Protein AF-A0A7V5BFB1-F1 (afdb_monomer_lite)

Secondary structure (DSSP, 8-state):
-HHHHHHHHHHHHHHHHHHHHHHHHHHHHTT--HHHHHHHHHHHHHHHHHHHHHHHHHHHH-GGGTHHHHHHHHHHHHHHHHHHHS--SPPGGGHHHHHHTT--HHHHHHHHHHHHHHHHHHHHHHHHHHHHHHHHHT-

Foldseek 3Di:
DVVCCVVCVVVVVVVVVVVQVVVCVVVVVVVDNVSNVVVVVVCVVVVVVCVVVVVVVCCVVVVVVCVVVVVVVVLVVLLVVLLVPFFLDDDPVCPVVCVVVVPHSNNSSNVRSNVVSVVVVVVVVVVVVVVVVVVVVVD

Structure (mmCIF, N/CA/C/O backbone):
data_AF-A0A7V5BFB1-F1
#
_entry.id   AF-A0A7V5BFB1-F1
#
loop_
_atom_site.group_PDB
_atom_site.id
_atom_site.type_symbol
_atom_site.label_atom_id
_atom_site.label_alt_id
_atom_site.label_comp_id
_atom_site.label_asym_id
_atom_site.label_entity_id
_atom_site.label_seq_id
_atom_site.pdbx_PDB_ins_code
_atom_site.Cartn_x
_atom_site.Cartn_y
_atom_site.Cartn_z
_atom_site.occupancy
_atom_site.B_iso_or_equiv
_atom_site.auth_seq_id
_atom_site.auth_comp_id
_atom_site.auth_asym_id
_atom_site.auth_atom_id
_atom_site.pdbx_PDB_model_num
ATOM 1 N N . MET A 1 1 ? -18.841 18.401 -1.373 1.00 68.31 1 MET A N 1
ATOM 2 C CA . MET A 1 1 ? -17.778 17.418 -1.696 1.00 68.31 1 MET A CA 1
ATOM 3 C C . MET A 1 1 ? -17.387 16.548 -0.497 1.00 68.31 1 MET A C 1
ATOM 5 O O . MET A 1 1 ? -17.405 15.334 -0.633 1.00 68.31 1 MET A O 1
ATOM 9 N N . TYR A 1 2 ? -17.136 17.124 0.686 1.00 75.69 2 TYR A N 1
ATOM 10 C CA . TYR A 1 2 ? -16.788 16.378 1.912 1.00 75.69 2 TYR A CA 1
ATOM 11 C C . TYR A 1 2 ? -17.759 15.229 2.262 1.00 75.69 2 TYR A C 1
ATOM 13 O O . TYR A 1 2 ? -17.345 14.080 2.369 1.00 75.69 2 TYR A O 1
ATOM 21 N N . ASN A 1 3 ? -19.069 15.497 2.306 1.00 84.12 3 ASN A N 1
ATOM 22 C CA . ASN A 1 3 ? -20.078 14.471 2.622 1.00 84.12 3 ASN A CA 1
ATOM 23 C C . ASN A 1 3 ? -20.179 13.342 1.578 1.00 84.12 3 ASN A C 1
ATOM 25 O O . ASN A 1 3 ? -20.609 12.239 1.904 1.00 84.12 3 ASN A O 1
ATOM 29 N N . PHE A 1 4 ? -19.790 13.604 0.327 1.00 87.12 4 PHE A N 1
ATOM 30 C CA . PHE A 1 4 ? -19.746 12.582 -0.719 1.00 87.12 4 PHE A CA 1
ATOM 31 C C . PHE A 1 4 ? -18.557 11.643 -0.504 1.00 87.12 4 PHE A C 1
ATOM 33 O O . PHE A 1 4 ? -18.732 10.428 -0.522 1.00 87.12 4 PHE A O 1
ATOM 40 N N . LEU A 1 5 ? -17.374 12.200 -0.225 1.00 80.69 5 LEU A N 1
ATOM 41 C CA . LEU A 1 5 ? -16.170 11.421 0.068 1.00 80.69 5 LEU A CA 1
ATOM 42 C C . LEU A 1 5 ? -16.282 10.654 1.391 1.00 80.69 5 LEU A C 1
ATOM 44 O O . LEU A 1 5 ? -15.788 9.541 1.476 1.00 80.69 5 LEU A O 1
ATOM 48 N N . LEU A 1 6 ? -16.996 11.170 2.394 1.00 78.81 6 LEU A N 1
ATOM 49 C CA . LEU A 1 6 ? -17.267 10.406 3.617 1.00 78.81 6 LEU A CA 1
ATOM 50 C C . LEU A 1 6 ? -18.158 9.181 3.368 1.00 78.81 6 LEU A C 1
ATOM 52 O O . LEU A 1 6 ? -17.919 8.126 3.941 1.00 78.81 6 LEU A O 1
ATOM 56 N N . LYS A 1 7 ? -19.177 9.301 2.507 1.00 86.50 7 LYS A N 1
ATOM 57 C CA . LYS A 1 7 ? -20.123 8.203 2.235 1.00 86.50 7 LYS A CA 1
ATOM 58 C C . LYS A 1 7 ? -19.646 7.227 1.160 1.00 86.50 7 LYS A C 1
ATOM 60 O O . LYS A 1 7 ? -20.073 6.081 1.151 1.00 86.50 7 LYS A O 1
ATOM 65 N N . ARG A 1 8 ? -18.829 7.689 0.211 1.00 88.62 8 ARG A N 1
ATOM 66 C CA . ARG A 1 8 ? -18.408 6.922 -0.976 1.00 88.62 8 ARG A CA 1
ATOM 67 C C . ARG A 1 8 ? -16.896 6.903 -1.180 1.00 88.62 8 ARG A C 1
ATOM 69 O O . ARG A 1 8 ? -16.435 6.498 -2.241 1.00 88.62 8 ARG A O 1
ATOM 76 N N . GLY A 1 9 ? -16.119 7.323 -0.185 1.00 81.56 9 GLY A N 1
ATOM 77 C CA . GLY A 1 9 ? -14.664 7.447 -0.286 1.00 81.56 9 GLY A CA 1
ATOM 78 C C . GLY A 1 9 ? -13.982 6.144 -0.675 1.00 81.56 9 GLY A C 1
ATOM 79 O O . GLY A 1 9 ? -13.101 6.161 -1.524 1.00 81.56 9 GLY A O 1
ATOM 80 N N . GLN A 1 10 ? -14.450 5.012 -0.145 1.00 79.88 10 GLN A N 1
ATOM 81 C CA . GLN A 1 10 ? -13.915 3.694 -0.489 1.00 79.88 10 GLN A CA 1
ATOM 82 C C . GLN A 1 10 ? -14.150 3.330 -1.964 1.00 79.88 10 GLN A C 1
ATOM 84 O O . GLN A 1 10 ? -13.229 2.864 -2.629 1.00 79.88 10 GLN A O 1
ATOM 89 N N . LEU A 1 11 ? -15.344 3.605 -2.503 1.00 82.00 11 LEU A N 1
ATOM 90 C CA . LEU A 1 11 ? -15.643 3.395 -3.925 1.00 82.00 11 LEU A CA 1
ATOM 91 C C . LEU A 1 11 ? -14.792 4.314 -4.810 1.00 82.00 11 LEU A C 1
ATOM 93 O O . LEU A 1 11 ? -14.256 3.872 -5.820 1.00 82.00 11 LEU A O 1
ATOM 97 N N . VAL A 1 12 ? -14.643 5.585 -4.424 1.00 85.44 12 VAL A N 1
ATOM 98 C CA . VAL A 1 12 ? -13.802 6.546 -5.153 1.00 85.44 12 VAL A CA 1
ATOM 99 C C . VAL A 1 12 ? -12.341 6.094 -5.150 1.00 85.44 12 VAL A C 1
ATOM 101 O O . VAL A 1 12 ? -11.718 6.080 -6.205 1.00 85.44 12 VAL A O 1
ATOM 104 N N . ALA A 1 13 ? -11.811 5.670 -4.001 1.00 82.94 13 ALA A N 1
ATOM 105 C CA . ALA A 1 13 ? -10.449 5.155 -3.886 1.00 82.94 13 ALA A CA 1
ATOM 106 C C . ALA A 1 13 ? -10.238 3.907 -4.756 1.00 82.94 13 ALA A C 1
ATOM 108 O O . ALA A 1 13 ? -9.241 3.826 -5.471 1.00 82.94 13 ALA A O 1
ATOM 109 N N . PHE A 1 14 ? -11.198 2.977 -4.754 1.00 83.94 14 PHE A N 1
ATOM 110 C CA . PHE A 1 14 ? -11.157 1.789 -5.604 1.00 83.94 14 PHE A CA 1
ATOM 111 C C . PHE A 1 14 ? -11.139 2.146 -7.095 1.00 83.94 14 PHE A C 1
ATOM 113 O O . PHE A 1 14 ? -10.283 1.660 -7.829 1.00 83.94 14 PHE A O 1
ATOM 120 N N . LEU A 1 15 ? -12.037 3.030 -7.544 1.00 89.81 15 LEU A N 1
ATOM 121 C CA . LEU A 1 15 ? -12.116 3.438 -8.950 1.00 89.81 15 LEU A CA 1
ATOM 122 C C . LEU A 1 15 ? -10.861 4.186 -9.407 1.00 89.81 15 LEU A C 1
ATOM 124 O O . LEU A 1 15 ? -10.335 3.899 -10.478 1.00 89.81 15 LEU A O 1
ATOM 128 N N . VAL A 1 16 ? -10.356 5.114 -8.591 1.00 89.75 16 VAL A N 1
ATOM 129 C CA . VAL A 1 16 ? -9.110 5.836 -8.886 1.00 89.75 16 VAL A CA 1
ATOM 130 C C . VAL A 1 16 ? -7.937 4.860 -8.966 1.00 89.75 16 VAL A C 1
ATOM 132 O O . VAL A 1 16 ? -7.165 4.923 -9.919 1.00 89.75 16 VAL A O 1
ATOM 135 N N . GLY A 1 17 ? -7.838 3.921 -8.021 1.00 87.75 17 GLY A N 1
ATOM 136 C CA . GLY A 1 17 ? -6.822 2.870 -8.044 1.00 87.75 17 GLY A CA 1
ATOM 137 C C . GLY A 1 17 ? -6.895 2.021 -9.313 1.00 87.75 17 GLY A C 1
ATOM 138 O O . GLY A 1 17 ? -5.892 1.874 -10.004 1.00 87.75 17 GLY A O 1
ATOM 139 N N . ALA A 1 18 ? -8.089 1.542 -9.675 1.00 88.50 18 ALA A N 1
ATOM 140 C CA . ALA A 1 18 ? -8.301 0.747 -10.882 1.00 88.50 18 ALA A CA 1
ATOM 141 C C . ALA A 1 18 ? -7.886 1.501 -12.157 1.00 88.50 18 ALA A C 1
ATOM 143 O O . ALA A 1 18 ? -7.195 0.940 -13.005 1.00 88.50 18 ALA A O 1
ATOM 144 N N . ILE A 1 19 ? -8.244 2.784 -12.275 1.00 93.12 19 ILE A N 1
ATOM 145 C CA . ILE A 1 19 ? -7.863 3.621 -13.423 1.00 93.12 19 ILE A CA 1
ATOM 146 C C . ILE A 1 19 ? -6.341 3.781 -13.506 1.00 93.12 19 ILE A C 1
ATOM 148 O O . ILE A 1 19 ? -5.774 3.620 -14.585 1.00 93.12 19 ILE A O 1
ATOM 152 N N . ILE A 1 20 ? -5.670 4.058 -12.383 1.00 91.06 20 ILE A N 1
ATOM 153 C CA . ILE A 1 20 ? -4.205 4.194 -12.341 1.00 91.06 20 ILE A CA 1
ATOM 154 C C . ILE A 1 20 ? -3.532 2.880 -12.753 1.00 91.06 20 ILE A C 1
ATOM 156 O O . ILE A 1 20 ? -2.593 2.903 -13.549 1.00 91.06 20 ILE A O 1
ATOM 160 N N . SER A 1 21 ? -4.022 1.735 -12.268 1.00 88.94 21 SER A N 1
ATOM 161 C CA . SER A 1 21 ? -3.496 0.419 -12.643 1.00 88.94 21 SER A CA 1
ATOM 162 C C . SER A 1 21 ? -3.671 0.129 -14.134 1.00 88.94 21 SER A C 1
ATOM 164 O O . SER A 1 21 ? -2.721 -0.307 -14.780 1.00 88.94 21 SER A O 1
ATOM 166 N N . ILE A 1 22 ? -4.846 0.419 -14.704 1.00 92.44 22 ILE A N 1
ATOM 167 C CA . ILE A 1 22 ? -5.100 0.250 -16.143 1.00 92.44 22 ILE A CA 1
ATOM 168 C C . ILE A 1 22 ? -4.162 1.144 -16.961 1.00 92.44 22 ILE A C 1
ATOM 170 O O . ILE A 1 22 ? -3.534 0.669 -17.907 1.00 92.44 22 ILE A O 1
ATOM 174 N N . ALA A 1 23 ? -4.025 2.417 -16.580 1.00 90.94 23 ALA A N 1
ATOM 175 C CA . ALA A 1 23 ? -3.131 3.356 -17.252 1.00 90.94 23 ALA A CA 1
ATOM 176 C C . ALA A 1 23 ? -1.669 2.892 -17.191 1.00 90.94 23 ALA A C 1
ATOM 178 O O . ALA A 1 23 ? -0.963 2.945 -18.197 1.00 90.94 23 ALA A O 1
ATOM 179 N N . HIS A 1 24 ? -1.224 2.380 -16.040 1.00 90.62 24 HIS A N 1
ATOM 180 C CA . HIS A 1 24 ? 0.118 1.830 -15.899 1.00 90.62 24 HIS A CA 1
ATOM 181 C C . HIS A 1 24 ? 0.354 0.641 -16.832 1.00 90.62 24 HIS A C 1
ATOM 183 O O . HIS A 1 24 ? 1.358 0.635 -17.538 1.00 90.62 24 HIS A O 1
ATOM 189 N N . VAL A 1 25 ? -0.568 -0.326 -16.884 1.00 90.25 25 VAL A N 1
ATOM 190 C CA . VAL A 1 25 ? -0.442 -1.485 -17.781 1.00 90.25 25 VAL A CA 1
ATOM 191 C C . VAL A 1 25 ? -0.406 -1.037 -19.242 1.00 90.25 25 VAL A C 1
ATOM 193 O O . VAL A 1 25 ? 0.476 -1.459 -19.984 1.00 90.25 25 VAL A O 1
ATOM 196 N N . ALA A 1 26 ? -1.297 -0.129 -19.649 1.00 92.31 26 ALA A N 1
ATOM 197 C CA . ALA A 1 26 ? -1.336 0.381 -21.018 1.00 92.31 26 ALA A CA 1
ATOM 198 C C . ALA A 1 26 ? -0.030 1.091 -21.423 1.00 92.31 26 ALA A C 1
ATOM 200 O O . ALA A 1 26 ? 0.467 0.895 -22.531 1.00 92.31 26 ALA A O 1
ATOM 201 N N . LEU A 1 27 ? 0.557 1.896 -20.535 1.00 91.62 27 LEU A N 1
ATOM 202 C CA . LEU A 1 27 ? 1.828 2.578 -20.798 1.00 91.62 27 LEU A CA 1
ATOM 203 C C . LEU A 1 27 ? 3.025 1.617 -20.759 1.00 91.62 27 LEU A C 1
ATOM 205 O O . LEU A 1 27 ? 3.913 1.723 -21.605 1.00 91.62 27 LEU A O 1
ATOM 209 N N . ALA A 1 28 ? 3.015 0.632 -19.858 1.00 89.00 28 ALA A N 1
ATOM 210 C CA . ALA A 1 28 ? 4.044 -0.401 -19.777 1.00 89.00 28 ALA A CA 1
ATOM 211 C C . ALA A 1 28 ? 4.069 -1.283 -21.034 1.00 89.00 28 ALA A C 1
ATOM 213 O O . ALA A 1 28 ? 5.144 -1.606 -21.533 1.00 89.00 28 ALA A O 1
ATOM 214 N N . MET A 1 29 ? 2.902 -1.599 -21.609 1.00 89.06 29 MET A N 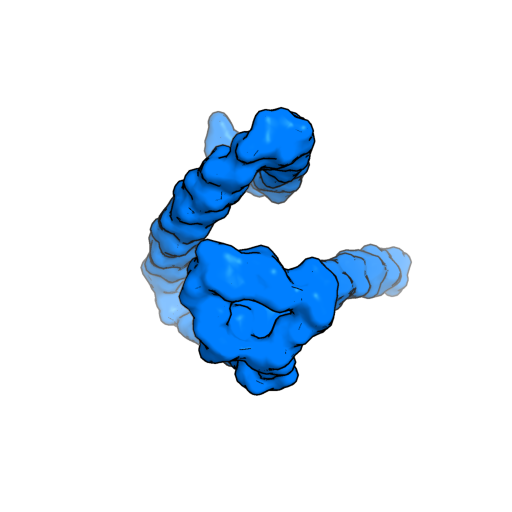1
ATOM 215 C CA . MET A 1 29 ? 2.805 -2.299 -22.898 1.00 89.06 29 MET A CA 1
ATOM 216 C C . MET A 1 29 ? 3.435 -1.507 -24.056 1.00 89.06 29 MET A C 1
ATOM 218 O O . MET A 1 29 ? 3.858 -2.105 -25.040 1.00 89.06 29 MET A O 1
ATOM 222 N N . ASN A 1 30 ? 3.551 -0.182 -23.923 1.00 89.50 30 ASN A N 1
ATOM 223 C CA . ASN A 1 30 ? 4.250 0.698 -24.864 1.00 89.50 30 ASN A CA 1
ATOM 224 C C . ASN A 1 30 ? 5.721 0.954 -24.469 1.00 89.50 30 ASN A C 1
ATOM 226 O O . ASN A 1 30 ? 6.362 1.848 -25.017 1.00 89.50 30 ASN A O 1
ATOM 230 N N . GLY A 1 31 ? 6.262 0.199 -23.506 1.00 84.06 31 GLY A N 1
ATOM 231 C CA . GLY A 1 31 ? 7.648 0.305 -23.042 1.00 84.06 31 GLY A CA 1
ATOM 232 C C . GLY A 1 31 ? 7.915 1.428 -22.036 1.00 84.06 31 GLY A C 1
ATOM 233 O O . GLY A 1 31 ? 9.072 1.651 -21.685 1.00 84.06 31 GLY A O 1
ATOM 234 N N . ASN A 1 32 ? 6.883 2.127 -21.550 1.00 84.81 32 ASN A N 1
ATOM 235 C CA . ASN A 1 32 ? 7.024 3.190 -20.554 1.00 84.81 32 ASN A CA 1
ATOM 236 C C . ASN A 1 32 ? 6.663 2.685 -19.148 1.00 84.81 32 ASN A C 1
ATOM 238 O O . ASN A 1 32 ? 5.492 2.591 -18.777 1.00 84.81 32 ASN A O 1
ATOM 242 N N . TYR A 1 33 ? 7.691 2.385 -18.357 1.00 82.56 33 TYR A N 1
ATOM 243 C CA . TYR A 1 33 ? 7.554 1.880 -16.987 1.00 82.56 33 TYR A CA 1
ATOM 244 C C . TYR A 1 33 ? 7.593 2.993 -15.927 1.00 82.56 33 TYR A C 1
ATOM 246 O O . TYR A 1 33 ? 7.115 2.799 -14.805 1.00 82.56 33 TYR A O 1
ATOM 254 N N . ASP A 1 34 ? 8.091 4.177 -16.290 1.00 87.31 34 ASP A N 1
ATOM 255 C CA . ASP A 1 34 ? 8.341 5.286 -15.364 1.00 87.31 34 ASP A CA 1
ATOM 256 C C . ASP A 1 34 ? 7.052 5.863 -14.784 1.00 87.31 34 ASP A C 1
ATOM 258 O O . ASP A 1 34 ? 7.032 6.297 -13.633 1.00 87.31 34 ASP A O 1
ATOM 262 N N . PHE A 1 35 ? 5.949 5.813 -15.537 1.00 88.31 35 PHE A N 1
ATOM 263 C CA . PHE A 1 35 ? 4.649 6.267 -15.045 1.00 88.31 35 PHE A CA 1
ATOM 264 C C . PHE A 1 35 ? 4.223 5.524 -13.774 1.00 88.31 35 PHE A C 1
ATOM 266 O O . PHE A 1 35 ? 3.808 6.150 -12.799 1.00 88.31 35 PHE A O 1
ATOM 273 N N . GLY A 1 36 ? 4.348 4.193 -13.756 1.00 85.44 36 GLY A N 1
ATOM 274 C CA . GLY A 1 36 ? 3.955 3.392 -12.593 1.00 85.44 36 GLY A CA 1
ATOM 275 C C . GLY A 1 36 ? 4.810 3.699 -11.375 1.00 85.44 36 GLY A C 1
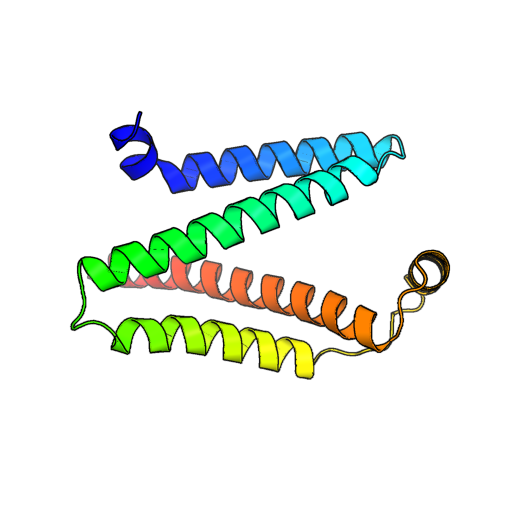ATOM 276 O O . GLY A 1 36 ? 4.291 3.830 -10.265 1.00 85.44 36 GLY A O 1
ATOM 277 N N . LEU A 1 37 ? 6.112 3.876 -11.592 1.00 85.69 37 LEU A N 1
ATOM 278 C CA . LEU A 1 37 ? 7.054 4.220 -10.538 1.00 85.69 37 LEU A CA 1
ATOM 279 C C . LEU A 1 37 ? 6.783 5.624 -9.975 1.00 85.69 37 LEU A C 1
ATOM 281 O O . LEU A 1 37 ? 6.656 5.787 -8.762 1.00 85.69 37 LEU A O 1
ATOM 285 N N . ALA A 1 38 ? 6.607 6.621 -10.845 1.00 89.19 38 ALA A N 1
ATOM 286 C CA . ALA A 1 38 ? 6.292 7.994 -10.458 1.00 89.19 38 ALA A CA 1
ATOM 287 C C . ALA A 1 38 ? 4.964 8.082 -9.692 1.00 89.19 38 ALA A C 1
ATOM 289 O O . ALA A 1 38 ? 4.897 8.713 -8.634 1.00 89.19 38 ALA A O 1
ATOM 290 N N . MET A 1 39 ? 3.922 7.397 -10.175 1.00 89.62 39 MET A N 1
ATOM 291 C CA . MET A 1 39 ? 2.630 7.337 -9.492 1.00 89.62 39 MET A CA 1
ATOM 292 C C . MET A 1 39 ? 2.728 6.631 -8.142 1.00 89.62 39 MET A C 1
ATOM 294 O O . MET A 1 39 ? 2.115 7.086 -7.179 1.00 89.62 39 MET A O 1
ATOM 298 N N . SER A 1 40 ? 3.525 5.566 -8.040 1.00 85.44 40 SER A N 1
ATOM 299 C CA . SER A 1 40 ? 3.754 4.867 -6.774 1.00 85.44 40 SER A CA 1
ATOM 300 C C . SER A 1 40 ? 4.425 5.781 -5.753 1.00 85.44 40 SER A C 1
ATOM 302 O O . SER A 1 40 ? 3.941 5.894 -4.629 1.00 85.44 40 SER A O 1
ATOM 304 N N . TYR A 1 41 ? 5.480 6.505 -6.140 1.00 89.31 41 TYR A N 1
ATOM 305 C CA . TYR A 1 41 ? 6.131 7.469 -5.251 1.00 89.31 41 TYR A CA 1
ATOM 306 C C . TYR A 1 41 ? 5.192 8.597 -4.821 1.00 89.31 41 TYR A C 1
ATOM 308 O O . TYR A 1 41 ? 5.144 8.931 -3.636 1.00 89.31 41 TYR A O 1
ATOM 316 N N . ALA A 1 42 ? 4.399 9.142 -5.747 1.00 91.44 42 ALA A N 1
ATOM 317 C CA . ALA A 1 42 ? 3.415 10.170 -5.428 1.00 91.44 42 ALA A CA 1
ATOM 318 C C . ALA A 1 42 ? 2.355 9.657 -4.438 1.00 91.44 42 ALA A C 1
ATOM 320 O O . ALA A 1 42 ? 2.074 10.309 -3.431 1.00 91.44 42 ALA A O 1
ATOM 321 N N . LEU A 1 43 ? 1.800 8.467 -4.683 1.00 89.69 43 LEU A N 1
ATOM 322 C CA . LEU A 1 43 ? 0.790 7.857 -3.819 1.00 89.69 43 LEU A CA 1
ATOM 323 C C . LEU A 1 43 ? 1.346 7.508 -2.440 1.00 89.69 43 LEU A C 1
ATOM 325 O O . LEU A 1 43 ? 0.661 7.746 -1.446 1.00 89.69 43 LEU A O 1
ATOM 329 N N . ILE A 1 44 ? 2.574 6.994 -2.357 1.00 89.75 44 ILE A N 1
ATOM 330 C CA . ILE A 1 44 ? 3.246 6.722 -1.081 1.00 89.75 44 ILE A CA 1
ATOM 331 C C . ILE A 1 44 ? 3.428 8.023 -0.298 1.00 89.75 44 ILE A C 1
ATOM 333 O O . ILE A 1 44 ? 3.075 8.069 0.879 1.00 89.75 44 ILE A O 1
ATOM 337 N N . ALA A 1 45 ? 3.909 9.093 -0.939 1.00 91.94 45 ALA A N 1
ATOM 338 C CA . ALA A 1 45 ? 4.101 10.385 -0.284 1.00 91.94 45 ALA A CA 1
ATOM 339 C C . ALA A 1 45 ? 2.777 10.964 0.244 1.00 91.94 45 ALA A C 1
ATOM 341 O O . ALA A 1 45 ? 2.689 11.359 1.408 1.00 91.94 45 ALA A O 1
ATOM 342 N N . ILE A 1 46 ? 1.723 10.954 -0.579 1.00 92.06 46 ILE A N 1
ATOM 343 C CA . ILE A 1 46 ? 0.388 11.428 -0.186 1.00 92.06 46 ILE A CA 1
ATOM 344 C C . ILE A 1 46 ? -0.178 10.573 0.952 1.00 92.06 46 ILE A C 1
ATOM 346 O O . ILE A 1 46 ? -0.709 11.113 1.921 1.00 92.06 46 ILE A O 1
ATOM 350 N N . SER A 1 47 ? -0.042 9.249 0.864 1.00 88.00 47 SER A N 1
ATOM 351 C CA . SER A 1 47 ? -0.550 8.319 1.877 1.00 88.00 47 SER A CA 1
ATOM 352 C C . SER A 1 47 ? 0.181 8.479 3.206 1.00 88.00 47 SER A C 1
ATOM 354 O O . SER A 1 47 ? -0.459 8.493 4.253 1.00 88.00 47 SER A O 1
ATOM 356 N N . ALA A 1 48 ? 1.503 8.666 3.178 1.00 88.94 48 ALA A N 1
ATOM 357 C CA . ALA A 1 48 ? 2.298 8.924 4.372 1.00 88.94 48 ALA A CA 1
ATOM 358 C C . ALA A 1 48 ? 1.870 10.232 5.057 1.00 88.94 48 ALA A C 1
ATOM 360 O O . ALA A 1 48 ? 1.628 10.241 6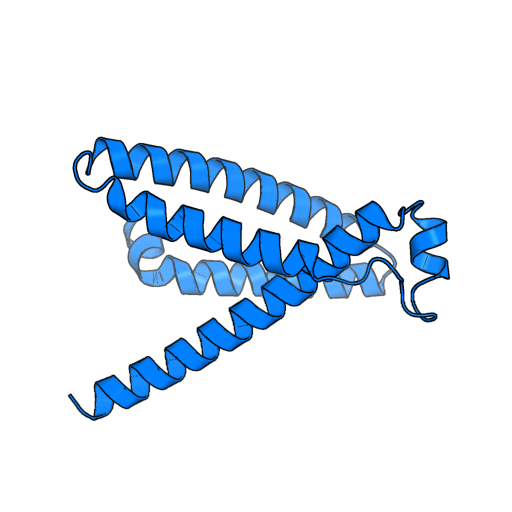.264 1.00 88.94 48 ALA A O 1
ATOM 361 N N . LEU A 1 49 ? 1.697 11.317 4.293 1.00 93.00 49 LEU A N 1
ATOM 362 C CA . LEU A 1 49 ? 1.208 12.593 4.825 1.00 93.00 49 LEU A CA 1
ATOM 363 C C . LEU A 1 49 ? -0.205 12.464 5.404 1.00 93.00 49 LEU A C 1
ATOM 365 O O . LEU A 1 49 ? -0.458 12.904 6.527 1.00 93.00 49 LEU A O 1
ATOM 369 N N . ALA A 1 50 ? -1.118 11.825 4.670 1.00 89.00 50 ALA A N 1
ATOM 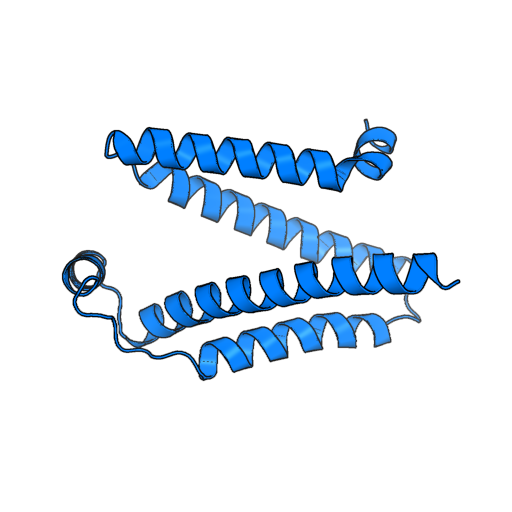370 C CA . ALA A 1 50 ? -2.484 11.592 5.123 1.00 89.00 50 ALA A CA 1
ATOM 371 C C . ALA A 1 50 ? -2.527 10.738 6.398 1.00 89.00 50 ALA A C 1
ATOM 373 O O . ALA A 1 50 ? -3.305 11.039 7.301 1.00 89.00 50 ALA A O 1
ATOM 374 N N . MET A 1 51 ? -1.666 9.720 6.505 1.00 87.19 51 MET A N 1
ATOM 375 C CA . MET A 1 51 ? -1.537 8.883 7.696 1.00 87.19 51 MET A CA 1
ATOM 376 C C . MET A 1 51 ? -1.088 9.707 8.904 1.00 87.19 51 MET A C 1
ATOM 378 O O . MET A 1 51 ? -1.737 9.645 9.945 1.00 87.19 51 MET A O 1
ATOM 382 N N . VAL A 1 52 ? -0.029 10.515 8.777 1.00 89.25 52 VAL A N 1
ATOM 383 C CA . VAL A 1 52 ? 0.457 11.359 9.884 1.00 89.25 52 VAL A CA 1
ATOM 384 C C . VAL A 1 52 ? -0.626 12.338 10.337 1.00 89.25 52 VAL A C 1
ATOM 386 O O . VAL A 1 52 ? -0.907 12.433 11.531 1.00 89.25 52 VAL A O 1
ATOM 389 N N . ILE A 1 53 ? -1.281 13.024 9.395 1.00 91.12 53 ILE A N 1
ATOM 390 C CA . ILE A 1 53 ? -2.360 13.975 9.701 1.00 91.12 53 ILE A CA 1
ATOM 391 C C . ILE A 1 53 ? -3.550 13.259 10.351 1.00 91.12 53 ILE A C 1
ATOM 393 O O . ILE A 1 53 ? -4.104 13.758 11.329 1.00 91.12 53 ILE A O 1
ATOM 397 N N . GLY A 1 54 ? -3.944 12.097 9.826 1.00 87.31 54 GLY A N 1
ATOM 398 C CA . GLY A 1 54 ? -5.062 11.307 10.336 1.00 87.31 54 GLY A CA 1
ATOM 399 C C . GLY A 1 54 ? -4.820 10.811 11.758 1.00 87.31 54 GLY A C 1
ATOM 400 O O . GLY A 1 54 ? -5.678 10.987 12.621 1.00 87.31 54 GLY A O 1
ATOM 401 N N . ILE A 1 55 ? -3.629 10.272 12.025 1.00 85.56 55 ILE A N 1
ATOM 402 C CA . ILE A 1 55 ? -3.217 9.829 13.361 1.00 85.56 55 ILE A CA 1
ATOM 403 C C . ILE A 1 55 ? -3.181 11.016 14.333 1.00 85.56 55 ILE A C 1
ATOM 405 O O . ILE A 1 55 ? -3.734 10.927 15.430 1.00 85.56 55 ILE A O 1
ATOM 409 N N . ALA A 1 56 ? -2.580 12.142 13.933 1.00 87.50 56 ALA A N 1
ATOM 410 C CA . ALA A 1 56 ? -2.502 13.336 14.771 1.00 87.50 56 ALA A CA 1
ATOM 411 C C . ALA A 1 56 ? -3.897 13.871 15.131 1.00 87.50 56 ALA A C 1
ATOM 413 O O . ALA A 1 56 ? -4.190 14.081 16.308 1.00 87.50 56 ALA A O 1
ATOM 414 N N . LYS A 1 57 ? -4.783 14.026 14.137 1.00 89.00 57 LYS A N 1
ATOM 415 C CA . LYS A 1 57 ? -6.172 14.447 14.363 1.00 89.00 57 LYS A CA 1
ATOM 416 C C . LYS A 1 57 ? -6.915 13.495 15.294 1.00 89.00 57 LYS A C 1
ATOM 418 O O . LYS A 1 57 ? -7.544 13.953 16.244 1.00 89.00 57 LYS A O 1
ATOM 423 N N . TYR A 1 58 ? -6.790 12.188 15.066 1.00 86.00 58 TYR A N 1
ATOM 424 C CA . TYR A 1 58 ? -7.458 11.183 15.885 1.00 86.00 58 TYR A CA 1
ATOM 425 C C . TYR A 1 58 ? -7.094 11.307 17.368 1.00 86.00 58 TYR A C 1
ATOM 427 O O . TYR A 1 58 ? -7.986 11.255 18.210 1.00 86.00 58 TYR A O 1
ATOM 435 N N . PHE A 1 59 ? -5.816 11.512 17.705 1.00 85.19 59 PHE A N 1
ATOM 436 C CA . PHE A 1 59 ? -5.387 11.630 19.103 1.00 85.19 59 PHE A CA 1
ATOM 437 C C . PHE A 1 59 ? -5.693 12.977 19.746 1.00 85.19 59 PHE A C 1
ATOM 439 O O . PHE A 1 59 ? -5.914 13.015 20.955 1.00 85.19 59 PHE A O 1
ATOM 446 N N . ILE A 1 60 ? -5.749 14.058 18.966 1.00 89.12 60 ILE A N 1
ATOM 447 C CA . ILE A 1 60 ? -6.234 15.352 19.460 1.00 89.12 60 ILE A CA 1
ATOM 448 C C . ILE A 1 60 ? -7.700 15.226 19.893 1.00 89.12 60 ILE A C 1
ATOM 450 O O . ILE A 1 60 ? -8.074 15.702 20.962 1.00 89.12 60 ILE A O 1
ATOM 454 N N . GLU A 1 61 ? -8.518 14.545 19.091 1.00 90.69 61 GLU A N 1
ATOM 455 C CA . GLU A 1 61 ? -9.945 14.356 19.368 1.00 90.69 61 GLU A CA 1
ATOM 456 C C . GLU A 1 61 ? -10.201 13.245 20.406 1.00 90.69 61 GLU A C 1
ATOM 458 O O . GLU A 1 61 ? -11.152 13.325 21.182 1.00 90.69 61 GLU A O 1
ATOM 463 N N . ASN A 1 62 ? -9.337 12.223 20.467 1.00 89.06 62 ASN A N 1
ATOM 464 C CA . ASN A 1 62 ? -9.512 11.024 21.296 1.00 89.06 62 ASN A CA 1
ATOM 465 C C . ASN A 1 62 ? -8.271 10.690 22.155 1.00 89.06 62 ASN A C 1
ATOM 467 O O . ASN A 1 62 ? -7.749 9.571 22.087 1.00 89.06 62 ASN A O 1
ATOM 471 N N . PRO A 1 63 ? -7.806 11.594 23.036 1.00 82.38 63 PRO A N 1
ATOM 472 C CA . PRO A 1 63 ? -6.533 11.434 23.752 1.00 82.38 63 PRO A CA 1
ATOM 473 C C . PRO A 1 63 ? -6.490 10.212 24.684 1.00 82.38 63 PRO A C 1
ATOM 475 O O . PRO A 1 63 ? -5.433 9.634 24.925 1.00 82.38 63 PRO A O 1
ATOM 478 N N . LYS A 1 64 ? -7.647 9.758 25.187 1.00 87.62 64 LYS A N 1
ATOM 479 C CA . LYS A 1 64 ? -7.747 8.566 26.052 1.00 87.62 64 LYS A CA 1
ATOM 480 C C . LYS A 1 64 ? -7.657 7.243 25.283 1.00 87.62 64 LYS A C 1
ATOM 482 O O . LYS A 1 64 ? -7.468 6.195 25.894 1.00 87.62 64 LYS A O 1
ATOM 487 N N . GLN A 1 65 ? -7.783 7.267 23.956 1.00 84.06 65 GLN A N 1
ATOM 488 C CA . GLN A 1 65 ? -7.841 6.068 23.118 1.00 84.06 65 GLN A CA 1
ATOM 489 C C . GLN A 1 65 ? -6.471 5.648 22.568 1.00 84.06 65 GLN A C 1
ATOM 491 O O . GLN A 1 65 ? -6.393 4.987 21.532 1.00 84.06 65 GLN A O 1
ATOM 496 N N . ILE A 1 66 ? -5.383 5.966 23.280 1.00 78.12 66 ILE A N 1
ATOM 497 C CA . ILE A 1 66 ? -4.005 5.625 22.887 1.00 78.12 66 ILE A CA 1
ATOM 498 C C . ILE A 1 66 ? -3.789 4.120 22.669 1.00 78.12 66 ILE A C 1
ATOM 500 O O . ILE A 1 66 ? -2.965 3.725 21.854 1.00 78.12 66 ILE A O 1
ATOM 504 N N . LYS A 1 67 ? -4.601 3.266 23.309 1.00 79.19 67 LYS A N 1
ATOM 505 C CA . LYS A 1 67 ? -4.602 1.809 23.084 1.00 79.19 67 LYS A CA 1
ATOM 506 C C . LYS A 1 67 ? -4.964 1.420 21.643 1.00 79.19 67 LYS A C 1
ATOM 508 O O . LYS A 1 67 ? -4.542 0.368 21.184 1.00 79.19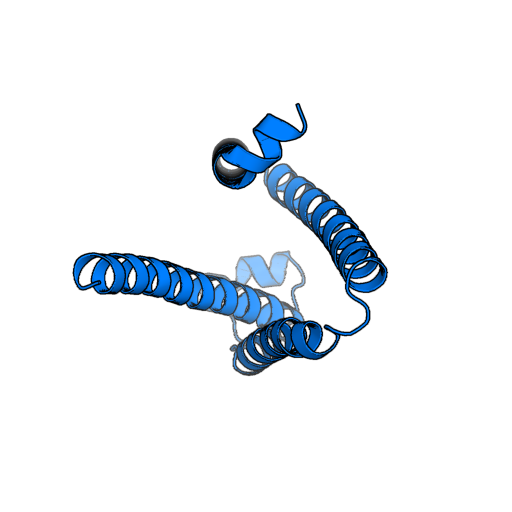 67 LYS A O 1
ATOM 513 N N . THR A 1 68 ? -5.673 2.274 20.905 1.00 78.38 68 THR A N 1
ATOM 514 C CA . THR A 1 68 ? -5.964 2.074 19.471 1.00 78.38 68 THR A CA 1
ATOM 515 C C . THR A 1 68 ? -4.690 2.146 18.624 1.00 78.38 68 THR A C 1
ATOM 517 O O . THR A 1 68 ? -4.586 1.459 17.610 1.00 78.38 68 THR A O 1
ATOM 520 N N . LEU A 1 69 ? -3.672 2.896 19.073 1.00 80.06 69 LEU A N 1
ATOM 521 C CA . LEU A 1 69 ? -2.352 2.913 18.435 1.00 80.06 69 LEU A CA 1
ATOM 522 C C . LEU A 1 69 ? -1.700 1.530 18.448 1.00 80.06 69 LEU A C 1
ATOM 524 O O . LEU A 1 69 ? -0.974 1.185 17.522 1.00 80.06 69 LEU A O 1
ATOM 528 N N . LEU A 1 70 ? -1.980 0.731 19.482 1.00 83.00 70 LEU A N 1
ATOM 529 C CA . LEU A 1 70 ? -1.426 -0.610 19.626 1.00 83.00 70 LEU A CA 1
ATOM 530 C C . LEU A 1 70 ? -1.852 -1.515 18.462 1.00 83.00 70 LEU A C 1
ATOM 532 O O . LEU A 1 70 ? -1.042 -2.297 17.978 1.00 83.00 70 LEU A O 1
ATOM 536 N N . GLY A 1 71 ? -3.088 -1.362 17.970 1.00 80.06 71 GLY A N 1
ATOM 537 C CA . GLY A 1 71 ? -3.579 -2.083 16.792 1.00 80.06 71 GLY A CA 1
ATOM 538 C C . GLY A 1 71 ? -2.842 -1.687 15.510 1.00 80.06 71 GLY A C 1
ATOM 539 O O . GLY A 1 71 ? -2.441 -2.553 14.737 1.00 80.06 71 GLY A O 1
ATOM 540 N N . PHE A 1 72 ? -2.580 -0.390 15.315 1.00 78.56 72 PHE A N 1
ATOM 541 C CA . PHE A 1 72 ? -1.769 0.088 14.190 1.00 78.56 72 PHE A CA 1
ATOM 542 C C . PHE A 1 72 ? -0.320 -0.410 14.269 1.00 78.56 72 PHE A C 1
ATOM 544 O O . PHE A 1 72 ? 0.223 -0.886 13.275 1.00 78.56 72 PHE A O 1
ATOM 551 N N . LEU A 1 73 ? 0.300 -0.352 15.450 1.00 86.00 73 LEU A N 1
ATOM 552 C CA . LEU A 1 73 ? 1.657 -0.860 15.670 1.00 86.00 73 LEU A CA 1
ATOM 553 C C . LEU A 1 73 ? 1.748 -2.373 15.455 1.00 86.00 73 LEU A C 1
ATOM 555 O O . LEU A 1 73 ? 2.720 -2.845 14.869 1.00 86.00 73 LEU A O 1
ATOM 559 N N . ALA A 1 74 ? 0.728 -3.128 15.866 1.00 87.56 74 ALA A N 1
ATOM 560 C CA . ALA A 1 74 ? 0.649 -4.559 15.601 1.00 87.56 74 ALA A CA 1
ATOM 561 C C . ALA A 1 74 ? 0.644 -4.855 14.093 1.00 87.56 74 ALA A C 1
ATOM 563 O O . ALA A 1 74 ? 1.313 -5.788 13.658 1.00 87.56 74 ALA A O 1
ATOM 564 N N . LEU A 1 75 ? -0.029 -4.030 13.281 1.00 83.88 75 LEU A N 1
ATOM 565 C CA . LEU A 1 75 ? -0.016 -4.169 11.823 1.00 83.88 75 LEU A CA 1
ATOM 566 C C . LEU A 1 75 ? 1.401 -3.997 11.246 1.00 83.88 75 LEU A C 1
ATOM 568 O O . LEU A 1 75 ? 1.845 -4.819 10.445 1.00 83.88 75 LEU A O 1
ATOM 572 N N . PHE A 1 76 ? 2.136 -2.971 11.693 1.00 86.75 76 PHE A N 1
ATOM 573 C CA . PHE A 1 76 ? 3.534 -2.771 11.293 1.00 86.75 76 PHE A CA 1
ATOM 574 C C . PHE A 1 76 ? 4.430 -3.930 11.730 1.00 86.75 76 PHE A C 1
ATOM 576 O O . PHE A 1 76 ? 5.285 -4.361 10.958 1.00 86.75 76 PHE A O 1
ATOM 583 N N . ALA A 1 77 ? 4.218 -4.465 12.934 1.00 90.94 77 ALA A N 1
ATOM 584 C CA . ALA A 1 77 ? 4.953 -5.626 13.421 1.00 90.94 77 ALA A CA 1
ATOM 585 C C . ALA A 1 77 ? 4.692 -6.865 12.550 1.00 90.94 77 ALA A C 1
ATOM 587 O O . ALA A 1 77 ? 5.642 -7.538 12.158 1.00 90.94 77 ALA A O 1
ATOM 588 N N . ILE A 1 78 ? 3.432 -7.129 12.183 1.00 89.50 78 ILE A N 1
ATOM 589 C CA . ILE A 1 78 ? 3.061 -8.244 11.299 1.00 89.50 78 ILE A CA 1
ATOM 590 C C . ILE A 1 78 ? 3.744 -8.100 9.935 1.00 89.50 78 ILE A C 1
ATOM 592 O O . ILE A 1 78 ? 4.402 -9.034 9.482 1.00 89.50 78 ILE A O 1
ATOM 596 N N . VAL A 1 79 ? 3.653 -6.927 9.299 1.00 89.69 79 VAL A N 1
ATOM 597 C CA . VAL A 1 79 ? 4.315 -6.676 8.006 1.00 89.69 79 VAL A CA 1
ATOM 598 C C . VAL A 1 79 ? 5.834 -6.826 8.127 1.00 89.69 79 VAL A C 1
ATOM 600 O O . VAL A 1 79 ? 6.459 -7.453 7.274 1.00 89.69 79 VAL A O 1
ATOM 603 N N . GLY A 1 80 ? 6.429 -6.309 9.204 1.00 91.25 80 GLY A N 1
ATOM 604 C CA . GLY A 1 80 ? 7.858 -6.441 9.478 1.00 91.25 80 GLY A CA 1
ATOM 605 C C . GLY A 1 80 ? 8.303 -7.899 9.588 1.00 91.25 80 GLY A C 1
ATOM 606 O O . GLY A 1 80 ? 9.278 -8.286 8.947 1.00 91.25 80 GLY A O 1
ATOM 607 N N . VAL A 1 81 ? 7.560 -8.728 10.327 1.00 92.06 81 VAL A N 1
ATOM 608 C CA . VAL A 1 81 ? 7.830 -10.170 10.441 1.00 92.06 81 VAL A CA 1
ATOM 609 C C . VAL A 1 81 ? 7.714 -10.859 9.081 1.00 92.06 81 VAL A C 1
ATOM 611 O O . VAL A 1 81 ? 8.610 -11.614 8.710 1.00 92.06 81 VAL A O 1
ATOM 614 N N . LEU A 1 82 ? 6.674 -10.561 8.298 1.00 90.56 82 LEU A N 1
ATOM 615 C CA . LEU A 1 82 ? 6.500 -11.143 6.961 1.00 90.56 82 LEU A CA 1
ATOM 616 C C . LEU A 1 82 ? 7.661 -10.787 6.020 1.00 90.56 82 LEU A C 1
ATOM 618 O O . LEU A 1 82 ? 8.138 -11.642 5.276 1.00 90.56 82 LEU A O 1
ATOM 622 N N . ILE A 1 83 ? 8.182 -9.560 6.103 1.00 91.31 83 ILE A N 1
ATOM 623 C CA . ILE A 1 83 ? 9.381 -9.153 5.360 1.00 91.31 83 ILE A CA 1
ATOM 624 C C . ILE A 1 83 ? 10.628 -9.894 5.861 1.00 91.31 83 ILE A C 1
ATOM 626 O O . ILE A 1 83 ? 11.455 -10.333 5.061 1.00 91.31 83 ILE A O 1
ATOM 630 N N . MET A 1 84 ? 10.779 -10.074 7.174 1.00 91.12 84 MET A N 1
ATOM 631 C CA . MET A 1 84 ? 11.903 -10.822 7.747 1.00 91.12 84 MET A CA 1
ATOM 632 C C . MET A 1 84 ? 11.903 -12.296 7.325 1.00 91.12 84 MET A C 1
ATOM 634 O O . MET A 1 84 ? 12.983 -12.864 7.149 1.00 91.12 84 MET A O 1
ATOM 638 N N . MET A 1 85 ? 10.724 -12.885 7.121 1.00 91.19 85 MET A N 1
ATOM 639 C CA . MET A 1 85 ? 10.544 -14.259 6.642 1.00 91.19 85 MET A CA 1
ATOM 640 C C . MET A 1 85 ? 10.750 -14.414 5.129 1.00 91.19 85 MET A C 1
ATOM 642 O O . MET A 1 85 ? 10.870 -15.537 4.642 1.00 91.19 85 MET A O 1
ATOM 646 N N . ALA A 1 86 ? 10.788 -13.317 4.372 1.00 92.62 86 ALA A N 1
ATOM 647 C CA . ALA A 1 86 ? 10.911 -13.376 2.925 1.00 92.62 86 ALA A CA 1
ATOM 648 C C . ALA A 1 86 ? 12.297 -13.856 2.470 1.00 92.62 86 ALA A C 1
ATOM 650 O O . ALA A 1 86 ? 13.323 -13.540 3.083 1.00 92.62 86 ALA A O 1
ATOM 651 N N . SER A 1 87 ? 12.323 -14.583 1.350 1.00 88.88 87 SER A N 1
ATOM 652 C CA . SER A 1 87 ? 13.572 -14.967 0.692 1.00 88.88 87 SER A CA 1
ATOM 653 C C . SER A 1 87 ? 14.234 -13.752 0.041 1.00 88.88 87 SER A C 1
ATOM 655 O O . SER A 1 87 ? 13.561 -12.964 -0.633 1.00 88.88 87 SER A O 1
ATOM 657 N N . GLY A 1 88 ? 15.549 -13.633 0.239 1.00 87.12 88 GLY A N 1
ATOM 658 C CA . GLY A 1 88 ? 16.412 -12.680 -0.465 1.00 87.12 88 GLY A CA 1
ATOM 659 C C . GLY A 1 88 ? 16.915 -13.191 -1.815 1.00 87.12 88 GLY A C 1
ATOM 660 O O . GLY A 1 88 ? 17.527 -12.423 -2.555 1.00 87.12 88 GLY A O 1
ATOM 661 N N . ASP A 1 89 ? 16.625 -14.448 -2.151 1.00 89.12 89 ASP A N 1
ATOM 662 C CA . ASP A 1 89 ? 17.028 -15.052 -3.412 1.00 89.12 89 ASP A CA 1
ATOM 663 C C . ASP A 1 89 ? 15.926 -14.897 -4.448 1.00 89.12 89 ASP A C 1
ATOM 665 O O . ASP A 1 89 ? 14.773 -15.302 -4.253 1.00 89.12 89 ASP A O 1
ATOM 669 N N . ALA A 1 90 ? 16.300 -14.297 -5.569 1.00 87.44 90 ALA A N 1
ATOM 670 C CA . ALA A 1 90 ? 15.396 -14.114 -6.677 1.00 87.44 90 ALA A CA 1
ATOM 671 C C . ALA A 1 90 ? 15.231 -15.392 -7.500 1.00 87.44 90 ALA A C 1
ATOM 673 O O . ALA A 1 90 ? 16.219 -16.091 -7.750 1.00 87.44 90 ALA A O 1
ATOM 674 N N . PRO A 1 91 ? 14.010 -15.675 -7.987 1.00 89.56 91 PRO A N 1
ATOM 675 C CA . PRO A 1 91 ? 13.809 -16.742 -8.946 1.00 89.56 91 PRO A CA 1
ATOM 676 C C . PRO A 1 91 ? 14.588 -16.438 -10.227 1.00 89.56 91 PRO A C 1
ATOM 678 O O . PRO A 1 91 ? 14.805 -15.281 -10.594 1.00 89.56 91 PRO A O 1
ATOM 681 N N . GLU A 1 92 ? 14.974 -17.497 -10.933 1.00 89.69 92 GLU A N 1
ATOM 682 C CA . GLU A 1 92 ? 15.767 -17.415 -12.163 1.00 89.69 92 GLU A CA 1
ATOM 683 C C . GLU A 1 92 ? 15.146 -16.470 -13.201 1.00 89.69 92 GLU A C 1
ATOM 685 O O . GLU A 1 92 ? 15.850 -15.681 -13.823 1.00 89.69 92 GLU A O 1
ATOM 690 N N . SER A 1 93 ? 13.813 -16.460 -13.290 1.00 89.94 93 SER A N 1
ATOM 691 C CA . SER A 1 93 ? 13.036 -15.597 -14.184 1.00 89.94 93 SER A CA 1
ATOM 692 C C . SER A 1 93 ? 13.194 -14.093 -13.931 1.00 89.94 93 SER A C 1
ATOM 694 O O . SER A 1 93 ? 12.800 -13.299 -14.779 1.00 89.94 93 SER A O 1
ATOM 696 N N . LEU A 1 94 ? 13.717 -13.683 -12.769 1.00 89.12 94 LEU A N 1
ATOM 697 C CA . LEU A 1 94 ? 13.885 -12.277 -12.387 1.00 89.12 94 LEU A CA 1
ATOM 698 C C . LEU A 1 94 ? 15.350 -11.852 -12.231 1.00 89.12 94 LEU A C 1
ATOM 700 O O . LEU A 1 94 ? 15.597 -10.660 -12.036 1.00 89.12 94 LEU A O 1
ATOM 704 N N . LYS A 1 95 ? 16.317 -12.777 -12.337 1.00 86.81 95 LYS A N 1
ATOM 705 C CA . LYS A 1 95 ? 17.748 -12.484 -12.129 1.00 86.81 95 LYS A CA 1
ATOM 706 C C . LYS A 1 95 ? 18.237 -11.347 -13.028 1.00 86.81 95 LYS A C 1
ATOM 708 O O . LYS A 1 95 ? 18.787 -10.375 -12.520 1.00 86.81 95 LYS A O 1
ATOM 713 N N . ASP A 1 96 ? 17.943 -11.409 -14.325 1.00 87.88 96 ASP A N 1
ATOM 714 C CA . ASP A 1 96 ? 18.374 -10.391 -15.293 1.00 87.88 96 ASP A CA 1
ATOM 715 C C . ASP A 1 96 ? 17.824 -8.998 -14.971 1.00 87.88 96 ASP A C 1
ATOM 717 O O . ASP A 1 96 ? 18.538 -7.999 -15.072 1.00 87.88 96 ASP A O 1
ATOM 721 N N . THR A 1 97 ? 16.560 -8.913 -14.555 1.00 87.12 97 THR A N 1
ATOM 722 C CA . THR A 1 97 ? 15.918 -7.647 -14.179 1.00 87.12 97 THR A CA 1
ATOM 723 C C . THR A 1 97 ? 16.532 -7.073 -12.906 1.00 87.12 97 THR A C 1
ATOM 725 O O . THR A 1 97 ? 16.793 -5.875 -12.831 1.00 87.12 97 THR A O 1
ATOM 728 N N . ILE A 1 98 ? 16.813 -7.923 -11.919 1.00 88.25 98 ILE A N 1
ATOM 729 C CA . ILE A 1 98 ? 17.411 -7.534 -10.634 1.00 88.25 98 ILE A CA 1
ATOM 730 C C . ILE A 1 98 ? 18.843 -7.050 -10.822 1.00 88.25 98 ILE A C 1
ATOM 732 O O . ILE A 1 98 ? 19.213 -6.013 -10.269 1.00 88.25 98 ILE A O 1
ATOM 736 N N . THR A 1 99 ? 19.623 -7.742 -11.654 1.00 87.31 99 THR A N 1
ATOM 737 C CA . THR A 1 99 ? 20.975 -7.315 -12.015 1.00 87.31 99 THR A CA 1
ATOM 738 C C . THR A 1 99 ? 20.947 -5.987 -12.769 1.00 87.31 99 THR A C 1
ATOM 740 O O . THR A 1 99 ? 21.674 -5.070 -12.395 1.00 87.31 99 THR A O 1
ATOM 743 N N . LYS A 1 100 ? 20.066 -5.825 -13.769 1.00 87.56 100 LYS A N 1
ATOM 744 C CA . LYS A 1 100 ? 19.909 -4.553 -14.503 1.00 87.56 100 LYS A CA 1
ATOM 745 C C . LYS A 1 100 ? 19.504 -3.390 -13.596 1.00 87.56 100 LYS A C 1
ATOM 747 O O . LYS A 1 100 ? 19.955 -2.268 -13.804 1.00 87.56 100 LYS A O 1
ATOM 752 N N . ALA A 1 101 ? 18.678 -3.655 -12.588 1.00 87.06 101 ALA A N 1
ATOM 753 C CA . ALA A 1 101 ? 18.214 -2.658 -11.631 1.00 87.06 101 ALA A CA 1
ATOM 754 C C . ALA A 1 101 ? 19.185 -2.419 -10.455 1.00 87.06 101 ALA A C 1
ATOM 756 O O . ALA A 1 101 ? 18.867 -1.626 -9.572 1.00 87.06 101 ALA A O 1
ATOM 757 N N . ASN A 1 102 ? 20.355 -3.076 -10.422 1.00 90.56 102 ASN A N 1
ATOM 758 C CA . ASN A 1 102 ? 21.318 -3.023 -9.310 1.00 90.56 102 ASN A CA 1
ATOM 759 C C . ASN A 1 102 ? 20.685 -3.321 -7.935 1.00 90.56 102 ASN A C 1
ATOM 761 O O . ASN A 1 102 ? 21.041 -2.731 -6.913 1.00 90.56 102 ASN A O 1
ATOM 765 N N . ILE A 1 103 ? 19.723 -4.244 -7.903 1.00 90.81 103 ILE A N 1
ATOM 766 C CA . ILE A 1 103 ? 19.018 -4.622 -6.680 1.00 90.81 103 ILE A CA 1
ATOM 767 C C . ILE A 1 103 ? 19.869 -5.638 -5.910 1.00 90.81 103 ILE A C 1
ATOM 769 O O . ILE A 1 103 ? 20.152 -6.732 -6.394 1.00 90.81 103 ILE A O 1
ATOM 773 N N . THR A 1 104 ? 20.262 -5.289 -4.684 1.00 92.69 104 THR A N 1
ATOM 774 C CA . THR A 1 104 ? 20.985 -6.207 -3.790 1.00 92.69 104 THR A CA 1
ATOM 775 C C . THR A 1 104 ? 20.039 -7.264 -3.199 1.00 92.69 104 THR A C 1
ATOM 777 O O . THR A 1 104 ? 18.834 -7.012 -3.106 1.00 92.69 104 THR A O 1
ATOM 780 N N . PRO A 1 105 ? 20.544 -8.413 -2.706 1.00 89.94 105 PRO A N 1
ATOM 781 C CA . PRO A 1 105 ? 19.706 -9.426 -2.049 1.00 89.94 105 PRO A CA 1
ATOM 782 C C . PRO A 1 105 ? 18.904 -8.873 -0.863 1.00 89.94 105 PRO A C 1
ATOM 784 O O . PRO A 1 105 ? 17.756 -9.253 -0.637 1.00 89.94 105 PRO A O 1
ATOM 787 N N . GLY A 1 106 ? 19.486 -7.915 -0.130 1.00 90.12 106 GLY A N 1
ATOM 788 C CA . GLY A 1 106 ? 18.793 -7.204 0.942 1.00 90.12 106 GLY A CA 1
ATOM 789 C C . GLY A 1 106 ? 17.593 -6.416 0.419 1.00 90.12 106 GLY A C 1
ATOM 790 O O . GLY A 1 106 ? 16.490 -6.581 0.929 1.00 90.12 106 GLY A O 1
ATOM 791 N N . VAL A 1 107 ? 17.777 -5.613 -0.634 1.00 91.50 107 VAL A N 1
ATOM 792 C CA . VAL A 1 107 ? 16.684 -4.840 -1.252 1.00 91.50 107 VAL A CA 1
ATOM 793 C C . VAL A 1 107 ? 15.630 -5.770 -1.858 1.00 91.50 107 VAL A C 1
ATOM 795 O O . VAL A 1 107 ? 14.436 -5.548 -1.658 1.00 91.50 107 VAL A O 1
ATOM 798 N N . TYR A 1 108 ? 16.041 -6.849 -2.527 1.00 92.38 108 TYR A N 1
ATOM 799 C CA . TYR A 1 108 ? 15.108 -7.828 -3.081 1.00 92.38 108 TYR A CA 1
ATOM 800 C C . TYR A 1 108 ? 14.260 -8.497 -1.995 1.00 92.38 108 TYR A C 1
ATOM 802 O O . TYR A 1 108 ? 13.050 -8.624 -2.166 1.00 92.38 108 TYR A O 1
ATOM 810 N N . LYS A 1 109 ? 14.853 -8.853 -0.847 1.00 93.31 109 LYS A N 1
ATOM 811 C CA . LYS A 1 109 ? 14.112 -9.388 0.303 1.00 93.31 109 LYS A CA 1
ATOM 812 C C . LYS A 1 109 ? 12.990 -8.449 0.748 1.00 93.31 109 LYS A C 1
ATOM 814 O O . LYS A 1 109 ? 11.878 -8.908 1.001 1.00 93.31 109 LYS A O 1
ATOM 819 N N . TYR A 1 110 ? 13.256 -7.143 0.811 1.00 91.50 110 TYR A N 1
ATOM 820 C CA . TYR A 1 110 ? 12.228 -6.148 1.128 1.00 91.50 110 TYR A CA 1
ATOM 821 C C . TYR A 1 110 ? 11.121 -6.105 0.070 1.00 91.50 110 TYR A C 1
ATOM 823 O O . TYR A 1 110 ? 9.940 -6.101 0.424 1.00 91.50 110 TYR A O 1
ATOM 831 N N . ILE A 1 111 ? 11.478 -6.122 -1.218 1.00 91.25 111 ILE A N 1
ATOM 832 C CA . ILE A 1 111 ? 10.506 -6.129 -2.321 1.00 91.25 111 ILE A CA 1
ATOM 833 C C . ILE A 1 111 ? 9.630 -7.386 -2.243 1.00 91.25 111 ILE A C 1
ATOM 835 O O . ILE A 1 111 ? 8.415 -7.286 -2.113 1.00 91.25 111 ILE A O 1
ATOM 839 N N . ASN A 1 112 ? 10.239 -8.570 -2.237 1.00 92.00 112 ASN A N 1
ATOM 840 C CA . ASN A 1 112 ? 9.535 -9.849 -2.176 1.00 92.00 112 ASN A CA 1
ATOM 841 C C . ASN A 1 112 ? 8.663 -9.966 -0.913 1.00 92.00 112 ASN A C 1
ATOM 843 O O . ASN A 1 112 ? 7.496 -10.352 -0.972 1.00 92.00 112 ASN A O 1
ATOM 847 N N . GLY A 1 113 ? 9.207 -9.576 0.239 1.00 92.75 113 GLY A N 1
ATOM 848 C CA . GLY A 1 113 ? 8.494 -9.613 1.510 1.00 92.75 113 GLY A CA 1
ATOM 849 C C . GLY A 1 113 ? 7.292 -8.682 1.568 1.00 92.75 113 GLY A C 1
ATOM 850 O O . GLY A 1 113 ? 6.235 -9.089 2.040 1.00 92.75 113 GLY A O 1
ATOM 851 N N . SER A 1 114 ? 7.425 -7.459 1.054 1.00 89.56 114 SER A N 1
ATOM 852 C CA . SER A 1 114 ? 6.315 -6.501 1.007 1.00 89.56 114 SER A CA 1
ATOM 853 C C . SER A 1 114 ? 5.215 -6.946 0.044 1.00 89.56 114 SER A C 1
ATOM 855 O O . SER A 1 114 ? 4.046 -6.903 0.419 1.00 89.56 114 SER A O 1
ATOM 857 N N . VAL A 1 115 ? 5.570 -7.468 -1.137 1.00 91.12 115 VAL A N 1
ATOM 858 C CA . VAL A 1 115 ? 4.604 -8.035 -2.093 1.00 91.12 115 VAL A CA 1
ATOM 859 C C . VAL A 1 115 ? 3.831 -9.194 -1.462 1.00 91.12 115 VAL A C 1
ATOM 861 O O . VAL A 1 115 ? 2.599 -9.188 -1.467 1.00 91.12 115 VAL A O 1
ATOM 864 N N . ASN A 1 116 ? 4.527 -10.156 -0.851 1.00 89.88 116 ASN A N 1
ATOM 865 C CA . ASN A 1 116 ? 3.874 -11.296 -0.204 1.00 89.88 116 ASN A CA 1
ATOM 866 C C . ASN A 1 116 ? 3.013 -10.863 0.987 1.00 89.88 116 ASN A C 1
ATOM 868 O O . ASN A 1 116 ? 1.900 -11.362 1.150 1.00 89.88 116 ASN A O 1
ATOM 872 N N . ALA A 1 117 ? 3.483 -9.903 1.789 1.00 91.31 117 ALA A N 1
ATOM 873 C CA . ALA A 1 117 ? 2.700 -9.348 2.886 1.00 91.31 117 ALA A CA 1
ATOM 874 C C . ALA A 1 117 ? 1.401 -8.706 2.383 1.00 91.31 117 ALA A C 1
ATOM 876 O O . ALA A 1 117 ? 0.338 -8.965 2.946 1.00 91.31 117 ALA A O 1
ATOM 877 N N . THR A 1 118 ? 1.456 -7.930 1.297 1.00 89.25 118 THR A N 1
ATOM 878 C CA . THR A 1 118 ? 0.263 -7.351 0.671 1.00 89.25 118 THR A CA 1
ATOM 879 C C . THR A 1 118 ? -0.710 -8.431 0.210 1.00 89.25 118 THR A C 1
ATOM 881 O O . THR A 1 118 ? -1.898 -8.329 0.508 1.00 89.25 118 THR A O 1
ATOM 884 N N . VAL A 1 119 ? -0.230 -9.478 -0.469 1.00 90.69 119 VAL A N 1
ATOM 885 C CA . VAL A 1 119 ? -1.086 -10.582 -0.933 1.00 90.69 119 VAL A CA 1
ATOM 886 C C . VAL A 1 119 ? -1.761 -11.286 0.246 1.00 90.69 119 VAL A C 1
ATOM 888 O O . VAL A 1 119 ? -2.975 -11.481 0.225 1.00 90.69 119 VAL A O 1
ATOM 891 N N . ILE A 1 120 ? -1.011 -11.609 1.302 1.00 90.12 120 ILE A N 1
ATOM 892 C CA . ILE A 1 120 ? -1.548 -12.259 2.506 1.00 90.12 120 ILE A CA 1
ATOM 893 C C . ILE A 1 120 ? -2.616 -11.384 3.166 1.00 90.12 120 ILE A C 1
ATOM 895 O O . ILE A 1 120 ? -3.709 -11.864 3.464 1.00 90.12 120 ILE A O 1
ATOM 899 N N . LEU A 1 121 ? -2.330 -10.097 3.375 1.00 88.88 121 LEU A N 1
ATOM 900 C CA . LEU A 1 121 ? -3.279 -9.169 3.988 1.00 88.88 121 LEU A CA 1
ATOM 901 C C . LEU A 1 121 ? -4.536 -8.989 3.135 1.00 88.88 121 LEU A C 1
ATOM 903 O O . LEU A 1 121 ? -5.629 -8.890 3.686 1.00 88.88 121 LEU A O 1
ATOM 907 N N . LEU A 1 122 ? -4.401 -8.986 1.809 1.00 89.38 122 LEU A N 1
ATOM 908 C CA . LEU A 1 122 ? -5.532 -8.890 0.893 1.00 89.38 122 LEU A CA 1
ATOM 909 C C . LEU A 1 122 ? -6.427 -10.132 0.975 1.00 89.38 122 LEU A C 1
ATOM 911 O O . LEU A 1 122 ? -7.647 -9.997 1.054 1.00 89.38 122 LEU A O 1
ATOM 915 N N . VAL A 1 123 ? -5.836 -11.329 1.034 1.00 90.81 123 VAL A N 1
ATOM 916 C CA . VAL A 1 123 ? -6.581 -12.579 1.248 1.00 90.81 123 VAL A CA 1
ATOM 917 C C . VAL A 1 123 ? -7.286 -12.563 2.604 1.00 90.81 123 VAL A C 1
ATOM 919 O O . VAL A 1 123 ? -8.479 -12.853 2.671 1.00 90.81 123 VAL A O 1
ATOM 922 N N . LEU A 1 124 ? -6.594 -12.174 3.679 1.00 89.31 124 LEU A N 1
ATOM 923 C CA . LEU A 1 124 ? -7.187 -12.076 5.017 1.00 89.31 124 LEU A CA 1
ATOM 924 C C . LEU A 1 124 ? -8.331 -11.060 5.069 1.00 89.31 124 LEU A C 1
ATOM 926 O O . LEU A 1 124 ? -9.363 -11.337 5.675 1.00 89.31 124 LEU A O 1
ATOM 930 N N . ALA A 1 125 ? -8.177 -9.909 4.415 1.00 87.19 125 ALA A N 1
ATOM 931 C CA . ALA A 1 125 ? -9.223 -8.899 4.332 1.00 87.19 125 ALA A CA 1
ATOM 932 C C . ALA A 1 125 ? -10.451 -9.427 3.579 1.00 87.19 125 ALA A C 1
ATOM 934 O O . ALA A 1 125 ? -11.575 -9.260 4.045 1.00 87.19 125 ALA A O 1
ATOM 935 N N . PHE A 1 126 ? -10.244 -10.109 2.450 1.00 89.12 126 PHE A N 1
ATOM 936 C CA . PHE A 1 126 ? -11.329 -10.707 1.678 1.00 89.12 126 PHE A CA 1
ATOM 937 C C . PHE A 1 126 ? -12.066 -11.802 2.461 1.00 89.12 126 PHE A C 1
ATOM 939 O O . PHE A 1 126 ? -13.294 -11.796 2.523 1.00 89.12 126 PHE A O 1
ATOM 946 N N . LEU A 1 127 ? -11.333 -12.697 3.130 1.00 91.31 127 LEU A N 1
ATOM 947 C CA . LEU A 1 127 ? -11.921 -13.694 4.030 1.00 91.31 127 LEU A CA 1
ATOM 948 C C . LEU A 1 127 ? -12.685 -13.030 5.179 1.00 91.31 127 LEU A C 1
ATOM 950 O O . LEU A 1 127 ? -13.781 -13.468 5.516 1.00 91.31 127 LEU A O 1
ATOM 954 N N . GLY A 1 128 ? -12.141 -11.951 5.744 1.00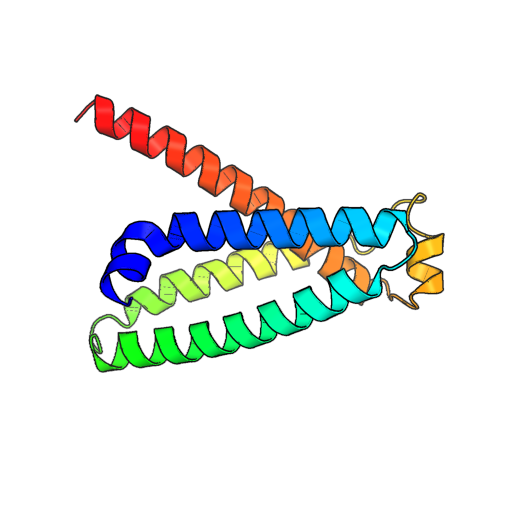 90.69 128 GLY A N 1
ATOM 955 C CA . GLY A 1 128 ? -12.800 -11.154 6.774 1.00 90.69 128 GLY A CA 1
ATOM 956 C C . GLY A 1 128 ? -14.145 -10.591 6.313 1.00 90.69 128 GLY A C 1
ATOM 957 O O . GLY A 1 128 ? -15.113 -10.679 7.063 1.00 90.69 128 GLY A O 1
ATOM 958 N N . LEU A 1 129 ? -14.228 -10.093 5.074 1.00 89.25 129 LEU A N 1
ATOM 959 C CA . LEU A 1 129 ? -15.485 -9.625 4.479 1.00 89.25 129 LEU A CA 1
ATOM 960 C C . LEU A 1 129 ? -16.509 -10.757 4.353 1.00 89.25 129 LEU A C 1
ATOM 962 O O . LEU A 1 129 ? -17.650 -10.598 4.781 1.00 89.25 129 LEU A O 1
ATOM 966 N N . ILE A 1 130 ? -16.099 -11.919 3.834 1.00 91.38 130 ILE A N 1
ATOM 967 C CA . ILE A 1 130 ? -16.989 -13.086 3.731 1.00 91.38 130 ILE A CA 1
ATOM 968 C C . ILE A 1 130 ? -17.504 -13.480 5.118 1.00 91.38 130 ILE A C 1
ATOM 970 O O . ILE A 1 130 ? -18.707 -13.635 5.307 1.00 91.38 130 ILE A O 1
ATOM 974 N N . VAL A 1 131 ? -16.609 -13.608 6.101 1.00 92.56 131 VAL A N 1
ATOM 975 C CA . VAL A 1 131 ? -16.980 -13.968 7.476 1.00 92.56 131 VAL A CA 1
ATOM 976 C C . VAL A 1 131 ? -17.937 -12.937 8.073 1.00 92.56 131 VAL A C 1
ATOM 978 O O . VAL A 1 131 ? -18.907 -13.331 8.718 1.00 92.56 131 VAL A O 1
ATOM 981 N N . SER A 1 132 ? -17.713 -11.638 7.849 1.00 90.25 132 SER A N 1
ATOM 982 C CA . SER A 1 132 ? -18.606 -10.598 8.371 1.00 90.25 132 SER A CA 1
ATOM 983 C C . SER A 1 132 ? -20.013 -10.674 7.785 1.00 90.25 132 SER A C 1
ATOM 985 O O . SER A 1 132 ? -20.974 -10.550 8.540 1.00 90.25 132 SER A O 1
ATOM 987 N N . GLU A 1 133 ? -20.144 -10.946 6.484 1.00 89.69 133 GLU A N 1
ATOM 988 C CA . GLU A 1 133 ? -21.449 -11.110 5.834 1.00 89.69 133 GLU A CA 1
ATOM 989 C C . GLU A 1 133 ? -22.154 -12.375 6.337 1.00 89.69 133 GLU A C 1
ATOM 991 O O . GLU A 1 133 ? -23.315 -12.323 6.733 1.00 89.69 133 GLU A O 1
ATOM 996 N N . VAL A 1 134 ? -21.435 -13.503 6.426 1.00 90.62 134 VAL A N 1
ATOM 997 C CA . VAL A 1 134 ? -21.984 -14.764 6.951 1.00 90.62 134 VAL A CA 1
ATOM 998 C C . VAL A 1 134 ? -22.499 -14.579 8.378 1.00 90.62 134 VAL A C 1
ATOM 1000 O O . VAL A 1 134 ? -23.642 -14.919 8.665 1.00 90.62 134 VAL A O 1
ATOM 1003 N N . VAL A 1 135 ? -21.693 -14.002 9.275 1.00 93.00 135 VAL A N 1
ATOM 1004 C CA . VAL A 1 135 ? -22.103 -13.749 10.666 1.00 93.00 135 VAL A CA 1
ATOM 1005 C C . VAL A 1 135 ? -23.281 -12.777 10.738 1.00 93.00 135 VAL A C 1
ATOM 1007 O O . VAL A 1 135 ? -24.146 -12.952 11.593 1.00 93.00 135 VAL A O 1
ATOM 1010 N N . SER A 1 136 ? -23.333 -11.771 9.861 1.00 93.06 136 SER A N 1
ATOM 1011 C CA . SER A 1 136 ? -24.437 -10.809 9.819 1.00 93.06 136 SER A CA 1
ATOM 1012 C C . SER A 1 136 ? -25.758 -11.425 9.364 1.00 93.06 136 SER A C 1
ATOM 1014 O O . SER A 1 136 ? -26.798 -10.912 9.744 1.00 93.06 136 SER A O 1
ATOM 1016 N N . ILE A 1 137 ? -25.739 -12.495 8.566 1.00 90.88 137 ILE A N 1
ATOM 1017 C CA . ILE A 1 137 ? -26.959 -13.207 8.149 1.00 90.88 137 ILE A CA 1
ATOM 1018 C C . ILE A 1 137 ? -27.544 -14.033 9.306 1.00 90.88 137 ILE A C 1
ATOM 1020 O O . ILE A 1 137 ? -28.749 -14.270 9.354 1.00 90.88 137 ILE A O 1
ATOM 1024 N N . PHE A 1 138 ? -26.702 -14.474 10.245 1.00 87.88 138 PHE A N 1
ATOM 1025 C CA . PHE A 1 138 ? -27.117 -15.248 11.421 1.00 87.88 138 PHE A CA 1
ATOM 1026 C C . PHE A 1 138 ? -27.433 -14.390 12.660 1.00 87.88 138 PHE A C 1
ATOM 1028 O O . PHE A 1 138 ? -27.754 -14.952 13.710 1.00 87.88 138 PHE A O 1
ATOM 1035 N N . LYS A 1 139 ? -27.325 -13.061 12.565 1.00 70.88 139 LYS A N 1
ATOM 1036 C CA . LYS A 1 139 ? -27.730 -12.103 13.605 1.00 70.88 139 LYS A CA 1
ATOM 1037 C C . LYS A 1 139 ? -28.969 -11.339 13.167 1.00 70.88 139 LYS A C 1
ATOM 1039 O O . LYS A 1 139 ? -29.818 -11.103 14.051 1.00 70.88 139 LYS A O 1
#

Sequence (139 aa):
MYNFLLKRGQLVAFLVGAIISIAHVALAMNGNYDFGLAMSYALIAISALAMVIGIAKYFIENPKQIKTLLGFLALFAIVGVLIMMASGDAPESLKDTITKANITPGVYKYINGSVNATVILLVLAFLGLIVSEVVSIFK

pLDDT: mean 87.97, std 4.27, range [68.31, 93.31]

Radius of gyration: 18.97 Å; chains: 1; bounding box: 49×35×51 Å